Protein AF-W1YDX4-F1 (afdb_monomer_lite)

Organism: NCBI:txid408170

InterPro domains:
  IPR042099 ANL, N-terminal domain [G3DSA:3.40.50.12780] (1-75)

Secondary structure (DSSP, 8-state):
---HHHHHHHHTTSTT--S---EEEP-SS-------TTTEEEHHHHHHHS-S--PPPP--TTS---------S--

Structure (mmCIF, N/CA/C/O backbone):
data_AF-W1YDX4-F1
#
_entry.id   AF-W1YDX4-F1
#
loop_
_atom_site.group_PDB
_atom_site.id
_atom_site.type_symbol
_atom_site.label_atom_id
_atom_site.label_alt_id
_atom_site.label_comp_id
_atom_site.label_asym_id
_atom_site.label_entity_id
_atom_site.label_seq_id
_atom_site.pdbx_PDB_ins_code
_atom_site.Cartn_x
_atom_site.Cartn_y
_atom_site.Cartn_z
_atom_site.occupancy
_atom_site.B_iso_or_equiv
_atom_site.auth_seq_id
_atom_site.auth_comp_id
_atom_site.auth_asym_id
_atom_site.auth_atom_id
_atom_site.pdbx_PDB_model_num
ATOM 1 N N . SER A 1 1 ? -8.733 -0.413 -20.520 1.00 78.56 1 SER A N 1
ATOM 2 C CA . SER A 1 1 ? -8.563 -0.125 -19.080 1.00 78.56 1 SER A CA 1
ATOM 3 C C . SER A 1 1 ? -7.101 -0.323 -18.716 1.00 78.56 1 SER A C 1
ATOM 5 O O . SER A 1 1 ? -6.435 -1.115 -19.370 1.00 78.56 1 SER A O 1
ATOM 7 N N . ILE A 1 2 ? -6.582 0.403 -17.725 1.00 89.00 2 ILE A N 1
ATOM 8 C CA . ILE A 1 2 ? -5.196 0.227 -17.260 1.00 89.00 2 ILE A CA 1
ATOM 9 C C . ILE A 1 2 ? -5.166 -0.953 -16.271 1.00 89.00 2 ILE A C 1
ATOM 11 O O . ILE A 1 2 ? -5.956 -0.937 -15.321 1.00 89.00 2 ILE A O 1
ATOM 15 N N . PRO A 1 3 ? -4.306 -1.973 -16.454 1.00 94.56 3 PRO A N 1
ATOM 16 C CA . PRO A 1 3 ? -4.258 -3.145 -15.580 1.00 94.56 3 PRO A CA 1
ATOM 17 C C . PRO A 1 3 ? -3.455 -2.859 -14.295 1.00 94.56 3 PRO A C 1
ATOM 19 O O . PRO A 1 3 ? -2.398 -3.437 -14.066 1.00 94.56 3 PRO A O 1
ATOM 22 N N . LEU A 1 4 ? -3.957 -1.955 -13.443 1.00 97.00 4 LEU A N 1
ATOM 23 C CA . LEU A 1 4 ? -3.221 -1.425 -12.282 1.00 97.00 4 LEU A CA 1
ATOM 24 C C . LEU A 1 4 ? -2.669 -2.510 -11.345 1.00 97.00 4 LEU A C 1
ATOM 26 O O . LEU A 1 4 ? -1.502 -2.443 -10.978 1.00 97.00 4 LEU A O 1
ATOM 30 N N . LYS A 1 5 ? -3.464 -3.533 -11.003 1.00 97.88 5 LYS A N 1
ATOM 31 C CA . LYS A 1 5 ? -3.006 -4.621 -10.121 1.00 97.88 5 LYS A CA 1
ATOM 32 C C . LYS A 1 5 ? -1.831 -5.396 -10.723 1.00 97.88 5 LYS A C 1
ATOM 34 O O . LYS A 1 5 ? -0.844 -5.617 -10.036 1.00 97.88 5 LYS A O 1
ATOM 39 N N . LYS A 1 6 ? -1.895 -5.715 -12.020 1.00 97.69 6 LYS A N 1
ATOM 40 C CA . LYS A 1 6 ? -0.786 -6.369 -12.723 1.00 97.69 6 LYS A CA 1
ATOM 41 C C . LYS A 1 6 ? 0.477 -5.501 -12.717 1.00 97.69 6 LYS A C 1
ATOM 43 O O . LYS A 1 6 ? 1.559 -6.026 -12.494 1.00 97.69 6 LYS A O 1
ATOM 48 N N . ASN A 1 7 ? 0.342 -4.190 -12.931 1.00 97.75 7 ASN A N 1
ATOM 49 C CA . ASN A 1 7 ? 1.488 -3.276 -12.901 1.00 97.75 7 ASN A CA 1
ATOM 50 C C . ASN A 1 7 ? 2.156 -3.245 -11.515 1.00 97.75 7 ASN A C 1
ATOM 52 O O . ASN A 1 7 ? 3.381 -3.234 -11.436 1.00 97.75 7 ASN A O 1
ATOM 56 N N . VAL A 1 8 ? 1.364 -3.267 -10.436 1.00 98.00 8 VAL A N 1
ATOM 57 C CA . VAL A 1 8 ? 1.881 -3.378 -9.060 1.00 98.00 8 VAL A CA 1
ATOM 58 C C . VAL A 1 8 ? 2.593 -4.718 -8.864 1.00 98.00 8 VAL A C 1
ATOM 60 O O . VAL A 1 8 ? 3.729 -4.734 -8.406 1.00 98.00 8 VAL A O 1
ATOM 63 N N . ASP A 1 9 ? 1.981 -5.831 -9.276 1.00 98.00 9 ASP A N 1
ATOM 64 C CA . ASP A 1 9 ? 2.585 -7.164 -9.148 1.00 98.00 9 ASP A CA 1
ATOM 65 C C . ASP A 1 9 ? 3.914 -7.287 -9.896 1.00 98.00 9 ASP A C 1
ATOM 6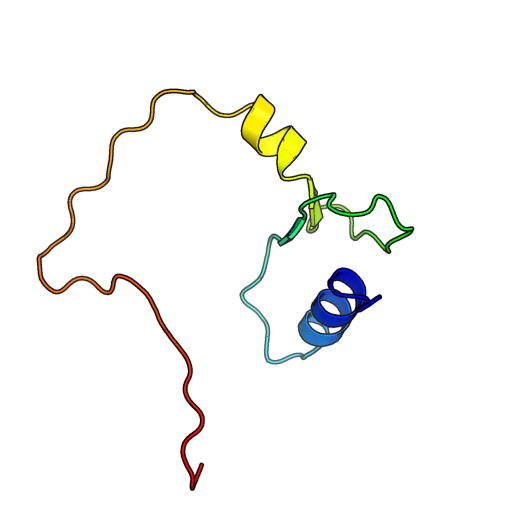7 O O . ASP A 1 9 ? 4.845 -7.919 -9.402 1.00 98.00 9 ASP A O 1
ATOM 71 N N . ASP A 1 10 ? 4.014 -6.692 -11.084 1.00 98.00 10 ASP A N 1
ATOM 72 C CA . ASP A 1 10 ? 5.253 -6.678 -11.856 1.00 98.00 10 ASP A CA 1
ATOM 73 C C . ASP A 1 10 ? 6.322 -5.786 -11.199 1.00 98.00 10 ASP A C 1
ATOM 75 O O . ASP A 1 10 ? 7.491 -6.168 -11.181 1.00 98.00 10 ASP A O 1
ATOM 79 N N . ALA A 1 11 ? 5.942 -4.654 -10.594 1.00 97.94 11 ALA A N 1
ATOM 80 C CA . ALA A 1 11 ? 6.869 -3.795 -9.852 1.00 97.94 11 ALA A CA 1
ATOM 81 C C . ALA A 1 11 ? 7.441 -4.484 -8.599 1.00 97.94 11 ALA A C 1
ATOM 83 O O . ALA A 1 11 ? 8.634 -4.364 -8.323 1.00 97.94 11 ALA A O 1
ATOM 84 N N . LEU A 1 12 ? 6.622 -5.261 -7.881 1.00 97.94 12 LEU A N 1
ATOM 85 C CA . LEU A 1 12 ? 7.038 -6.006 -6.685 1.00 97.94 12 LEU A CA 1
ATOM 86 C C . LEU A 1 12 ? 7.982 -7.185 -6.983 1.00 97.94 12 LEU A C 1
ATOM 88 O O . LEU A 1 12 ? 8.551 -7.755 -6.060 1.00 97.94 12 LEU A O 1
ATOM 92 N N . LYS A 1 13 ? 8.191 -7.553 -8.256 1.00 97.19 13 LYS A N 1
ATOM 93 C CA . LYS A 1 13 ? 9.216 -8.542 -8.646 1.00 97.19 13 LYS A CA 1
ATOM 94 C C . LYS A 1 13 ? 10.631 -7.961 -8.649 1.00 97.19 13 LYS A C 1
ATOM 96 O O . LYS A 1 13 ? 11.590 -8.717 -8.793 1.00 97.19 13 LYS A O 1
ATOM 101 N N . ASN A 1 14 ? 10.778 -6.639 -8.560 1.00 97.69 14 ASN A N 1
ATOM 102 C CA . ASN A 1 14 ? 12.086 -6.000 -8.518 1.00 97.69 14 ASN A CA 1
ATOM 103 C C . ASN A 1 14 ? 12.811 -6.393 -7.215 1.00 97.69 14 ASN A C 1
ATOM 105 O O . ASN A 1 14 ? 12.294 -6.093 -6.141 1.00 97.69 14 ASN A O 1
ATOM 109 N N . PRO A 1 15 ? 14.015 -6.995 -7.277 1.00 96.56 15 PRO A N 1
ATOM 110 C CA . PRO A 1 15 ? 14.739 -7.456 -6.088 1.00 96.56 15 PRO A CA 1
ATOM 111 C C . PRO A 1 15 ? 15.130 -6.330 -5.119 1.00 96.56 15 PRO A C 1
ATOM 113 O O . PRO A 1 15 ? 15.436 -6.605 -3.964 1.00 96.56 15 PRO A O 1
ATOM 116 N N . ASN A 1 16 ? 15.113 -5.070 -5.565 1.00 97.44 16 ASN A N 1
ATOM 117 C CA . ASN A 1 16 ? 15.364 -3.914 -4.703 1.00 97.44 16 ASN A CA 1
ATOM 118 C C . ASN A 1 16 ? 14.146 -3.536 -3.842 1.00 97.44 16 ASN A C 1
ATOM 120 O O . ASN A 1 16 ? 14.283 -2.754 -2.904 1.00 97.44 16 ASN A O 1
ATOM 124 N N . VAL A 1 17 ? 12.957 -4.063 -4.148 1.00 96.94 17 VAL A N 1
ATOM 125 C CA . VAL A 1 17 ? 11.747 -3.857 -3.348 1.00 96.94 17 VAL A CA 1
ATOM 126 C C . VAL A 1 17 ? 11.664 -4.970 -2.310 1.00 96.94 17 VAL A C 1
ATOM 128 O O . VAL A 1 17 ? 11.184 -6.063 -2.587 1.00 96.94 17 VAL A O 1
ATOM 131 N N . THR A 1 18 ? 12.156 -4.688 -1.108 1.00 96.44 18 THR A N 1
ATOM 132 C CA . THR A 1 18 ? 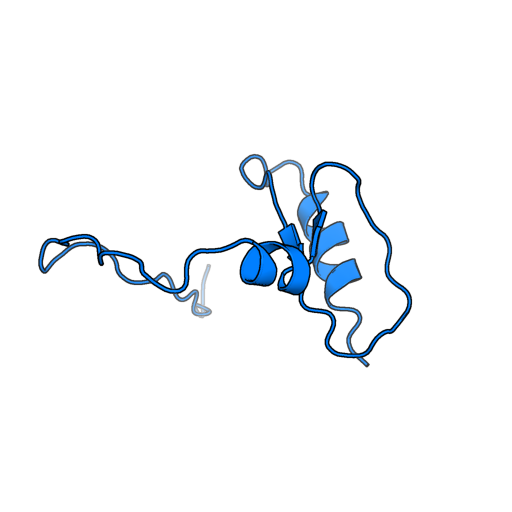12.271 -5.681 -0.024 1.00 96.44 18 THR A CA 1
ATOM 133 C C . THR A 1 18 ? 11.365 -5.395 1.172 1.00 96.44 18 THR A C 1
ATOM 135 O O . THR A 1 18 ? 11.267 -6.227 2.065 1.00 96.44 18 THR A O 1
ATOM 138 N N . SER A 1 19 ? 10.690 -4.241 1.193 1.00 97.00 19 SER A N 1
ATOM 139 C CA . SER A 1 19 ? 9.931 -3.749 2.351 1.00 97.00 19 SER A CA 1
ATOM 140 C C . SER A 1 19 ? 8.409 -3.896 2.247 1.00 97.00 19 SER A C 1
ATOM 142 O O . SER A 1 19 ? 7.709 -3.622 3.218 1.00 97.00 19 SER A O 1
ATOM 144 N N . VAL A 1 20 ? 7.864 -4.282 1.088 1.00 97.81 20 VAL A N 1
ATOM 145 C CA . VAL A 1 20 ? 6.406 -4.372 0.899 1.00 97.81 20 VAL A CA 1
ATOM 146 C C . VAL A 1 20 ? 5.905 -5.758 1.291 1.00 97.81 20 VAL A C 1
ATOM 148 O O . VAL A 1 20 ? 6.056 -6.715 0.535 1.00 97.81 20 VAL A O 1
ATOM 151 N N . GLU A 1 21 ? 5.261 -5.843 2.452 1.00 98.12 21 GLU A N 1
ATOM 152 C CA . GLU A 1 21 ? 4.677 -7.087 2.976 1.00 98.12 21 GLU A CA 1
ATOM 153 C C . GLU A 1 21 ? 3.195 -7.256 2.617 1.00 98.12 21 GLU A C 1
ATOM 155 O O . GLU A 1 21 ? 2.734 -8.375 2.417 1.00 98.12 21 GLU A O 1
ATOM 160 N N . HIS A 1 22 ? 2.451 -6.152 2.496 1.00 98.44 22 HIS A N 1
ATOM 161 C CA . HIS A 1 22 ? 1.009 -6.170 2.254 1.00 98.44 22 HIS A CA 1
ATOM 162 C C . HIS A 1 22 ? 0.605 -5.208 1.133 1.00 98.44 22 HIS A C 1
ATOM 164 O O . HIS A 1 22 ? 1.138 -4.103 1.016 1.00 98.44 22 HIS A O 1
ATOM 170 N N . VAL A 1 23 ? -0.382 -5.609 0.328 1.00 98.50 23 VAL A N 1
ATOM 171 C CA . VAL A 1 23 ? -0.964 -4.802 -0.754 1.00 98.50 23 VAL A CA 1
ATOM 172 C C . VAL A 1 23 ? -2.472 -4.707 -0.552 1.00 98.50 23 VAL A C 1
ATOM 174 O O . VAL A 1 23 ? -3.200 -5.677 -0.756 1.00 98.50 23 VAL A O 1
ATOM 177 N N . VAL A 1 24 ? -2.965 -3.520 -0.192 1.00 98.38 24 VAL A N 1
ATOM 178 C CA . VAL A 1 24 ? -4.406 -3.283 -0.030 1.00 98.38 24 VAL A CA 1
ATOM 179 C C . VAL A 1 24 ? -5.044 -2.978 -1.385 1.00 98.38 24 VAL A C 1
ATOM 181 O O . VAL A 1 24 ? -4.746 -1.972 -2.030 1.00 98.38 24 VAL A O 1
ATOM 184 N N . VAL A 1 25 ? -5.948 -3.851 -1.825 1.00 98.44 25 VAL A N 1
ATOM 185 C CA . VAL A 1 25 ? -6.579 -3.804 -3.145 1.00 98.44 25 VAL A CA 1
ATOM 186 C C . VAL A 1 25 ? -8.007 -3.270 -3.042 1.00 98.44 25 VAL A C 1
ATOM 188 O O . VAL A 1 25 ? -8.874 -3.845 -2.380 1.00 98.44 25 VAL A O 1
ATOM 191 N N . LEU A 1 26 ? -8.289 -2.185 -3.768 1.00 97.69 26 LEU A N 1
ATOM 192 C CA . LEU A 1 26 ? -9.644 -1.664 -3.958 1.00 97.69 26 LEU A CA 1
ATOM 193 C C . LEU A 1 26 ? -10.315 -2.321 -5.175 1.00 97.69 26 LEU A C 1
ATOM 195 O O . LEU A 1 26 ? -9.854 -2.184 -6.312 1.00 97.69 26 LEU A O 1
ATOM 199 N N . LYS A 1 27 ? -11.467 -2.973 -4.972 1.00 96.25 27 LYS A N 1
ATOM 200 C CA . LYS A 1 27 ? -12.259 -3.587 -6.052 1.00 96.25 27 LYS A CA 1
ATOM 201 C C . LYS A 1 27 ? -13.064 -2.538 -6.829 1.00 96.25 27 LYS A C 1
ATOM 203 O O . LYS A 1 27 ? -14.270 -2.404 -6.656 1.00 96.25 27 LYS A O 1
ATOM 208 N N . ARG A 1 28 ? -12.399 -1.787 -7.712 1.00 96.00 28 ARG A N 1
ATOM 209 C CA . ARG A 1 28 ? -13.031 -0.678 -8.455 1.00 96.00 28 ARG A CA 1
ATOM 210 C C . ARG A 1 28 ? -13.882 -1.106 -9.653 1.00 96.00 28 ARG A C 1
ATOM 212 O O . ARG A 1 28 ? -14.907 -0.481 -9.915 1.00 96.00 28 ARG A O 1
ATOM 219 N N . THR A 1 29 ? -13.424 -2.096 -10.420 1.00 94.81 29 THR A N 1
ATOM 220 C CA . THR A 1 29 ? -14.038 -2.486 -11.708 1.00 94.81 29 THR A CA 1
ATOM 221 C C . THR A 1 29 ? -14.592 -3.907 -11.724 1.00 94.81 29 THR A C 1
ATOM 223 O O . THR A 1 29 ? -15.355 -4.244 -12.620 1.00 94.81 29 THR A O 1
ATOM 226 N N . GLY A 1 30 ? -14.189 -4.757 -10.773 1.00 92.69 30 GLY A N 1
ATOM 227 C CA . GLY A 1 30 ? -14.559 -6.176 -10.750 1.00 92.69 30 GLY A CA 1
ATOM 228 C C . GLY A 1 30 ? -13.887 -7.039 -11.826 1.00 92.69 30 GLY A C 1
ATOM 229 O O . GLY A 1 30 ? -14.248 -8.203 -11.967 1.00 92.69 30 GLY A O 1
ATOM 230 N N . GLY A 1 31 ? -12.922 -6.494 -12.576 1.00 92.69 31 GLY A N 1
ATOM 231 C CA . GLY A 1 31 ? -12.156 -7.261 -13.558 1.00 92.69 31 GLY A CA 1
ATOM 232 C C . GLY A 1 31 ? -11.340 -8.390 -12.919 1.00 92.69 31 GLY A C 1
ATOM 233 O O . GLY A 1 31 ? -10.989 -8.325 -11.740 1.00 92.69 31 GLY A O 1
ATOM 234 N N . LYS A 1 32 ? -11.020 -9.417 -13.713 1.00 94.31 32 LYS A N 1
ATOM 235 C CA . LYS A 1 32 ? -10.158 -10.521 -13.277 1.00 94.31 32 LYS A CA 1
ATOM 236 C C . LYS A 1 32 ? -8.743 -10.000 -12.999 1.00 94.31 32 LYS A C 1
ATOM 238 O O . LYS A 1 32 ? -8.180 -9.287 -13.828 1.00 94.31 32 LYS A O 1
ATOM 243 N N . ILE A 1 33 ? -8.191 -10.375 -11.851 1.00 97.12 33 ILE A N 1
ATOM 244 C CA . ILE A 1 33 ? -6.837 -10.034 -11.407 1.00 97.12 33 ILE A CA 1
ATOM 245 C C . ILE A 1 33 ? -6.154 -11.281 -10.846 1.00 97.12 33 ILE A C 1
ATOM 247 O O . ILE A 1 33 ? -6.839 -12.201 -10.396 1.00 97.12 33 ILE A O 1
ATOM 251 N N . ASP A 1 34 ? -4.824 -11.284 -10.858 1.00 97.44 34 ASP A N 1
ATOM 252 C CA . ASP A 1 34 ? -4.034 -12.263 -10.115 1.00 97.44 34 ASP A CA 1
ATOM 253 C C . ASP A 1 34 ? -3.969 -11.867 -8.632 1.00 97.44 34 ASP A C 1
ATOM 255 O O . ASP A 1 34 ? -4.039 -10.679 -8.281 1.00 97.44 34 ASP A O 1
ATOM 259 N N . TRP A 1 35 ? -3.841 -12.873 -7.767 1.00 98.25 35 TRP A N 1
ATOM 260 C CA . TRP A 1 35 ? -3.861 -12.724 -6.314 1.00 98.25 35 TRP A CA 1
ATOM 261 C C . TRP A 1 35 ? -2.716 -13.508 -5.676 1.00 98.25 35 TRP A C 1
ATOM 263 O O . TRP A 1 35 ? -2.494 -14.666 -6.035 1.00 98.25 35 TRP A O 1
ATOM 273 N N . GLN A 1 36 ? -1.997 -12.886 -4.742 1.00 97.94 36 GLN A N 1
ATOM 274 C CA . GLN A 1 36 ? -0.957 -13.532 -3.942 1.00 97.94 36 GLN A CA 1
ATOM 275 C C . GLN A 1 36 ? -1.424 -13.685 -2.495 1.00 97.94 36 GLN A C 1
ATOM 277 O O . GLN A 1 36 ? -1.571 -12.699 -1.770 1.00 97.94 36 GLN A O 1
ATOM 282 N N . GLU A 1 37 ? -1.653 -14.937 -2.094 1.00 97.81 37 GLU A N 1
ATOM 283 C CA . GLU A 1 37 ? -2.107 -15.295 -0.749 1.00 97.81 37 GLU A CA 1
ATOM 284 C C . GLU A 1 37 ? -1.113 -14.820 0.319 1.00 97.81 37 GLU A C 1
ATOM 286 O O . GLU A 1 37 ? 0.100 -14.911 0.131 1.00 97.81 37 GLU A O 1
ATOM 291 N N . GLY A 1 38 ? -1.629 -14.286 1.427 1.00 96.50 38 GLY A N 1
ATOM 292 C CA . GLY A 1 38 ? -0.825 -13.725 2.517 1.00 96.50 38 GLY A CA 1
ATOM 293 C C . GLY A 1 38 ? -0.245 -12.324 2.271 1.00 96.50 38 GLY A C 1
ATOM 294 O O . GLY A 1 38 ? 0.150 -11.682 3.235 1.00 96.50 38 GLY A O 1
ATOM 295 N N . ARG A 1 39 ? -0.229 -11.820 1.027 1.00 98.12 39 ARG A N 1
ATOM 296 C CA . ARG A 1 39 ? 0.255 -10.465 0.692 1.00 98.12 39 ARG A CA 1
ATOM 297 C C . ARG A 1 39 ? -0.876 -9.526 0.284 1.00 98.12 39 ARG A C 1
ATOM 299 O O . ARG A 1 39 ? -0.937 -8.380 0.726 1.00 98.12 39 ARG A O 1
ATOM 306 N N . ASP A 1 40 ? -1.751 -9.980 -0.608 1.00 98.69 40 ASP A N 1
ATOM 307 C CA . ASP A 1 40 ? -2.829 -9.154 -1.145 1.00 98.69 40 ASP A CA 1
ATOM 308 C C . ASP A 1 40 ? -4.046 -9.203 -0.211 1.00 98.69 40 ASP A C 1
ATOM 310 O O . ASP A 1 40 ? -4.482 -10.277 0.201 1.00 98.69 40 ASP A O 1
ATOM 314 N N . LEU A 1 41 ? -4.609 -8.035 0.111 1.00 98.56 41 LEU A N 1
ATOM 315 C CA . LEU A 1 41 ? -5.735 -7.884 1.035 1.00 98.56 41 LEU A CA 1
ATOM 316 C C . LEU A 1 41 ? -6.850 -7.065 0.387 1.00 98.56 41 LEU A C 1
ATOM 318 O O . LEU A 1 41 ? -6.602 -6.021 -0.218 1.00 98.56 41 LEU A O 1
ATOM 322 N N . TRP A 1 42 ? -8.101 -7.490 0.537 1.00 98.12 42 TRP A N 1
ATOM 323 C CA . TRP A 1 42 ? -9.235 -6.695 0.074 1.00 98.12 42 TRP A CA 1
ATOM 324 C C . TRP A 1 42 ? -9.508 -5.531 1.023 1.00 98.12 42 TRP A C 1
ATOM 326 O O . TRP A 1 42 ? -9.839 -5.725 2.189 1.00 98.12 42 TRP A O 1
ATOM 336 N N . GLY A 1 43 ? -9.454 -4.301 0.506 1.00 98.00 43 GLY A N 1
ATOM 337 C CA . GLY A 1 43 ? -9.682 -3.109 1.329 1.00 98.00 43 GLY A CA 1
ATOM 338 C C . GLY A 1 43 ? -11.075 -3.055 1.967 1.00 98.00 43 GLY A C 1
ATOM 339 O O . GLY A 1 43 ? -11.215 -2.568 3.081 1.00 98.00 43 GLY A O 1
ATOM 340 N N . HIS A 1 44 ? -12.102 -3.589 1.297 1.00 97.56 44 HIS A N 1
ATOM 341 C CA . HIS A 1 44 ? -13.460 -3.620 1.850 1.00 97.56 44 HIS A CA 1
ATOM 342 C C . HIS A 1 44 ? -13.602 -4.599 3.020 1.00 97.56 44 HIS A C 1
ATOM 344 O O . HIS A 1 44 ? -14.323 -4.289 3.962 1.00 97.56 44 HIS A O 1
ATOM 350 N N . ASP A 1 45 ? -12.880 -5.722 3.001 1.00 97.69 45 ASP A N 1
ATOM 351 C CA . ASP A 1 45 ? -12.881 -6.683 4.107 1.00 97.69 45 ASP A CA 1
ATOM 352 C C . ASP A 1 45 ? -12.145 -6.120 5.329 1.00 97.69 45 ASP A C 1
ATOM 354 O O . ASP A 1 45 ? -12.586 -6.326 6.459 1.00 97.69 45 ASP A O 1
ATOM 358 N N . LEU A 1 46 ? -11.055 -5.370 5.107 1.00 97.56 46 LEU A N 1
ATOM 359 C CA . LEU A 1 46 ? -10.319 -4.681 6.172 1.00 97.56 46 LEU A CA 1
ATOM 360 C C . LEU A 1 46 ? -11.170 -3.588 6.824 1.00 97.56 46 LEU A C 1
ATOM 362 O O . LEU A 1 46 ? -11.295 -3.548 8.043 1.00 97.56 46 LEU A O 1
ATOM 366 N N . VAL A 1 47 ? -11.789 -2.720 6.017 1.00 97.06 47 VAL A N 1
ATOM 367 C CA . VAL A 1 47 ? -12.626 -1.622 6.525 1.00 97.06 47 VAL A CA 1
ATOM 368 C C . VAL A 1 47 ? -13.864 -2.152 7.249 1.00 97.06 47 VAL A C 1
ATOM 370 O O . VAL A 1 47 ? -14.244 -1.588 8.267 1.00 97.06 47 VAL A O 1
ATOM 373 N N . ALA A 1 48 ? -14.469 -3.251 6.786 1.00 97.62 48 ALA A N 1
ATOM 374 C CA . ALA A 1 48 ? -15.622 -3.857 7.456 1.00 97.62 48 ALA A CA 1
ATOM 375 C C . ALA A 1 48 ? -15.301 -4.401 8.862 1.00 97.62 48 ALA A C 1
ATOM 377 O O . ALA A 1 48 ? -16.202 -4.519 9.689 1.00 97.62 48 ALA A O 1
ATOM 378 N N . GLN A 1 49 ? -14.036 -4.742 9.124 1.00 96.94 49 GLN A N 1
ATOM 379 C CA . GLN A 1 49 ? -13.554 -5.221 10.424 1.00 96.94 49 GLN A CA 1
ATOM 380 C C . GLN A 1 49 ? -12.969 -4.100 11.294 1.00 96.94 49 GLN A C 1
ATOM 382 O O . GLN A 1 49 ? -12.729 -4.311 12.483 1.00 96.94 49 GLN A O 1
ATOM 387 N N . ALA A 1 50 ? -12.711 -2.925 10.716 1.00 96.50 50 ALA A N 1
ATOM 388 C CA . ALA A 1 50 ? -12.119 -1.803 11.424 1.00 96.50 50 ALA A CA 1
ATOM 389 C C . ALA A 1 50 ? -13.148 -1.107 12.330 1.00 96.50 50 ALA A C 1
ATOM 391 O O . ALA A 1 50 ? -14.333 -1.022 12.014 1.00 96.50 50 ALA A O 1
ATOM 392 N N . SER A 1 51 ? -12.668 -0.575 13.454 1.00 97.19 51 SER A N 1
ATOM 393 C CA . SER A 1 51 ? -13.450 0.308 14.324 1.00 97.19 51 SER A CA 1
ATOM 394 C C . SER A 1 51 ? -13.827 1.599 13.586 1.00 97.19 51 SER A C 1
ATOM 396 O O . SER A 1 51 ? -13.020 2.142 12.831 1.00 97.19 51 SER A O 1
ATOM 398 N N . ASP A 1 52 ? -15.025 2.123 13.847 1.00 96.62 52 ASP A N 1
ATOM 399 C CA . ASP A 1 52 ? -15.453 3.454 13.399 1.00 96.62 52 ASP A CA 1
ATOM 400 C C . ASP A 1 52 ? -14.816 4.586 14.226 1.00 96.62 52 ASP A C 1
ATOM 402 O O . ASP A 1 52 ? -14.880 5.754 13.846 1.00 96.62 52 ASP A O 1
ATOM 406 N N . GLN A 1 53 ? -14.178 4.232 15.345 1.00 97.25 53 GLN A N 1
ATOM 407 C CA . GLN A 1 53 ? -13.417 5.128 16.207 1.00 97.25 53 GLN A CA 1
ATOM 408 C C . GLN A 1 53 ? -11.918 4.833 16.115 1.00 97.25 53 GLN A C 1
ATOM 410 O O . GLN A 1 53 ? -11.486 3.689 16.285 1.00 97.25 53 GLN A O 1
ATOM 415 N N . HIS A 1 54 ? -11.122 5.883 15.921 1.00 95.56 54 HIS A N 1
ATOM 416 C CA . HIS A 1 54 ? -9.664 5.847 15.994 1.00 95.56 54 HIS A CA 1
ATOM 417 C C . HIS A 1 54 ? -9.152 7.173 16.564 1.00 95.56 54 HIS A C 1
ATOM 419 O O . HIS A 1 54 ? -9.631 8.241 16.183 1.00 95.56 54 HIS A O 1
ATOM 425 N N . GLN A 1 55 ? -8.195 7.112 17.489 1.00 97.12 55 GLN A N 1
ATOM 426 C CA . GLN A 1 55 ? -7.551 8.306 18.025 1.00 97.12 55 GLN A CA 1
ATOM 427 C C . GLN A 1 55 ? -6.417 8.719 17.088 1.00 97.12 55 GLN A C 1
ATOM 429 O O . GLN A 1 55 ? -5.555 7.903 16.779 1.00 97.12 55 GLN A O 1
ATOM 434 N N . ALA A 1 56 ? -6.421 9.977 16.650 1.00 96.50 56 ALA A N 1
ATOM 435 C CA . ALA A 1 56 ? -5.325 10.518 15.857 1.00 96.50 56 ALA A CA 1
ATOM 436 C C . ALA A 1 56 ? -4.023 10.537 16.671 1.00 96.50 56 ALA A C 1
ATOM 438 O O . ALA A 1 56 ? -4.032 10.872 17.858 1.00 96.50 56 ALA A O 1
ATOM 439 N N . GLU A 1 57 ? -2.918 10.196 16.015 1.00 96.88 57 GLU A N 1
ATOM 440 C CA . GLU A 1 57 ? -1.581 10.302 16.591 1.00 96.88 57 GLU A CA 1
ATOM 441 C C . GLU A 1 57 ? -1.168 11.778 16.701 1.00 96.88 57 GLU A C 1
ATOM 443 O O . GLU A 1 57 ? -1.403 12.573 15.786 1.00 96.88 57 GLU A O 1
ATOM 448 N N . GLU A 1 58 ? -0.594 12.159 17.843 1.00 97.62 58 GLU A N 1
ATOM 449 C CA . GLU A 1 58 ? -0.010 13.486 18.029 1.00 97.62 58 GLU A CA 1
ATOM 450 C C . GLU A 1 58 ? 1.351 13.528 17.330 1.00 97.62 58 GLU A C 1
ATOM 452 O O . GLU A 1 58 ? 2.223 12.711 17.614 1.00 97.62 58 GLU A O 1
ATOM 457 N N . MET A 1 59 ? 1.523 14.484 16.421 1.00 97.50 59 MET A N 1
ATOM 458 C CA . MET A 1 59 ? 2.716 14.620 15.585 1.00 97.50 59 MET A CA 1
ATOM 459 C C . MET A 1 59 ? 3.408 15.950 15.892 1.00 97.50 59 MET A C 1
ATOM 461 O O . MET A 1 59 ? 2.745 16.961 16.146 1.00 97.50 59 MET A O 1
ATOM 465 N N . ASN A 1 60 ? 4.737 15.984 15.818 1.00 98.00 60 ASN A N 1
ATOM 466 C CA . ASN A 1 60 ? 5.488 17.235 15.864 1.00 98.00 60 ASN A CA 1
ATOM 467 C C . ASN A 1 60 ? 5.213 18.065 14.604 1.00 98.00 60 ASN A C 1
ATOM 469 O O . ASN A 1 60 ? 4.942 17.530 13.531 1.00 98.00 60 ASN A O 1
ATOM 473 N N . ALA A 1 61 ? 5.365 19.389 14.710 1.00 97.19 61 ALA A N 1
ATOM 474 C CA . ALA A 1 61 ? 5.143 20.305 13.586 1.00 97.19 61 ALA A CA 1
ATOM 475 C C . ALA A 1 61 ? 6.039 20.019 12.363 1.00 97.19 61 ALA A C 1
ATOM 477 O O . ALA A 1 61 ? 5.669 20.362 11.244 1.00 97.19 61 ALA A O 1
ATOM 478 N N . GLU A 1 62 ? 7.192 19.386 12.586 1.00 97.62 62 GLU A N 1
ATOM 479 C CA . GLU A 1 62 ? 8.184 19.068 11.554 1.00 97.62 62 GLU A CA 1
ATOM 480 C C . GLU A 1 62 ? 8.176 17.584 11.141 1.00 97.62 62 GLU A C 1
ATOM 482 O O . GLU A 1 62 ? 9.020 17.168 10.345 1.00 97.62 62 GLU A O 1
ATOM 487 N N . ASP A 1 63 ? 7.252 16.767 11.664 1.00 98.12 63 ASP A N 1
ATOM 488 C CA . ASP A 1 63 ? 7.157 15.370 11.241 1.00 98.12 63 ASP A CA 1
ATOM 489 C C . ASP A 1 63 ? 6.677 15.282 9.776 1.00 98.12 63 ASP A C 1
ATOM 491 O O . ASP A 1 63 ? 5.776 16.019 9.354 1.00 98.12 63 ASP A O 1
ATOM 495 N N . PRO A 1 64 ? 7.265 14.390 8.956 1.00 96.69 64 PRO A N 1
ATOM 496 C CA . PRO A 1 64 ? 6.941 14.308 7.539 1.00 96.69 64 PRO A CA 1
ATOM 497 C C . PRO A 1 64 ? 5.506 13.814 7.321 1.00 96.69 64 PRO A C 1
ATOM 499 O O . PRO A 1 64 ? 5.151 12.707 7.717 1.00 96.69 64 PRO A O 1
ATOM 502 N N . LEU A 1 65 ? 4.699 14.606 6.610 1.00 97.19 65 LEU A N 1
ATOM 503 C CA . LEU A 1 65 ? 3.310 14.247 6.304 1.00 97.19 65 LEU A CA 1
ATOM 504 C C . LEU A 1 65 ? 3.184 13.306 5.094 1.00 97.19 65 LEU A C 1
ATOM 506 O O . LEU A 1 65 ? 2.422 12.343 5.126 1.00 97.19 65 LEU A O 1
ATOM 510 N N . PHE A 1 66 ? 3.895 13.592 3.999 1.00 97.62 66 PHE A N 1
ATOM 511 C CA . PHE A 1 66 ? 3.889 12.756 2.7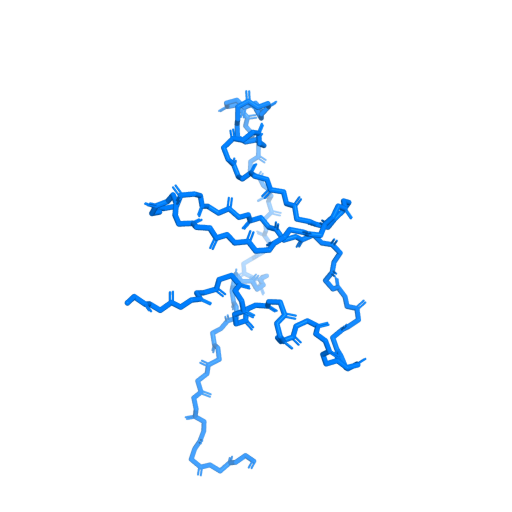95 1.00 97.62 66 PHE A CA 1
ATOM 512 C C . PHE A 1 66 ? 5.159 12.946 1.960 1.00 97.62 66 PHE A C 1
ATOM 514 O O . PHE A 1 66 ? 5.849 13.960 2.062 1.00 97.62 66 PHE A O 1
ATOM 521 N N . ILE A 1 67 ? 5.429 11.980 1.079 1.00 97.06 67 ILE A N 1
ATOM 522 C CA . ILE A 1 67 ? 6.469 12.063 0.049 1.00 97.06 67 ILE A CA 1
ATOM 523 C C . ILE A 1 67 ? 5.782 12.137 -1.316 1.00 97.06 67 ILE A C 1
ATOM 525 O O . ILE A 1 67 ? 4.981 11.270 -1.660 1.00 97.06 67 ILE A O 1
ATOM 529 N N . LEU A 1 68 ? 6.111 13.160 -2.108 1.00 97.00 68 LEU A N 1
ATOM 530 C CA . LEU A 1 68 ? 5.664 13.297 -3.494 1.00 97.00 68 LEU A CA 1
ATOM 531 C C . LEU A 1 68 ? 6.879 13.346 -4.416 1.00 97.00 68 LEU A C 1
ATOM 533 O O . LEU A 1 68 ? 7.587 14.349 -4.479 1.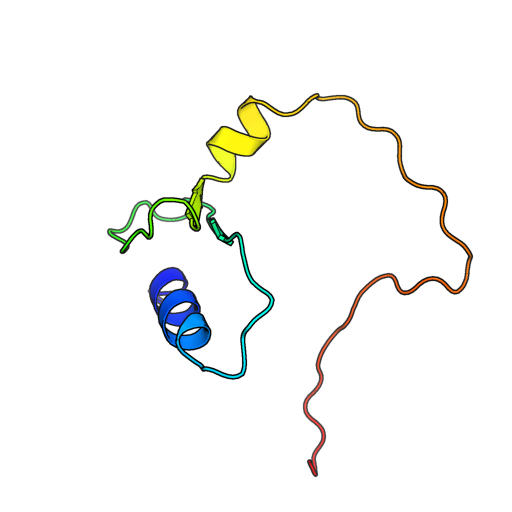00 97.00 68 LEU A O 1
ATOM 537 N N . TYR A 1 69 ? 7.103 12.256 -5.145 1.00 94.88 69 TYR A N 1
ATOM 538 C CA . TYR A 1 69 ? 8.161 12.193 -6.145 1.00 94.88 69 TYR A CA 1
ATOM 539 C C . TYR A 1 69 ? 7.828 13.109 -7.327 1.00 94.88 69 TYR A C 1
ATOM 541 O O . TYR A 1 69 ? 6.778 12.974 -7.958 1.00 94.88 69 TYR A O 1
ATOM 549 N N . THR A 1 70 ? 8.741 14.024 -7.644 1.00 93.25 70 THR A N 1
ATOM 550 C CA . THR A 1 70 ? 8.684 14.883 -8.831 1.00 93.25 70 THR A CA 1
ATOM 551 C C . THR A 1 70 ? 9.821 14.514 -9.779 1.00 93.25 70 THR A C 1
ATOM 553 O O . THR A 1 70 ? 10.885 14.063 -9.355 1.00 93.25 70 THR A O 1
ATOM 556 N N . SER A 1 71 ? 9.600 14.660 -11.087 1.00 89.94 71 SER A N 1
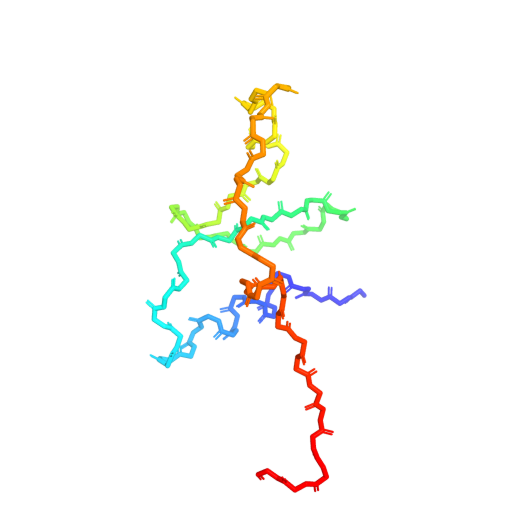ATOM 557 C CA . SER A 1 71 ? 10.661 14.416 -12.065 1.00 89.94 71 SER A CA 1
ATOM 558 C C . SER A 1 71 ? 11.621 15.603 -12.075 1.00 89.94 71 SER A C 1
ATOM 560 O O . SER A 1 71 ? 11.236 16.702 -12.472 1.00 89.94 71 SER A O 1
ATOM 562 N N . GLY A 1 72 ? 12.874 15.379 -11.682 1.00 85.06 72 GLY A N 1
ATOM 563 C CA . GLY A 1 72 ? 13.970 16.298 -11.989 1.00 85.06 72 GLY A CA 1
ATOM 564 C C . GLY A 1 72 ? 14.350 16.201 -13.469 1.00 85.06 72 GLY A C 1
ATOM 565 O O . GLY A 1 72 ? 14.181 15.150 -14.085 1.00 85.06 72 GLY A O 1
ATOM 566 N N . SER A 1 73 ? 14.848 17.286 -14.063 1.00 76.69 73 SER A N 1
ATOM 567 C CA . SER A 1 73 ? 15.331 17.287 -15.455 1.00 76.69 73 SER A CA 1
ATOM 568 C C . SER A 1 73 ? 16.661 16.540 -15.634 1.00 76.69 73 SER A C 1
ATOM 570 O O . SER A 1 73 ? 17.019 16.192 -16.756 1.00 76.69 73 SER A O 1
ATOM 572 N N . THR A 1 74 ? 17.379 16.280 -14.541 1.00 74.94 74 THR A N 1
ATOM 573 C CA . THR A 1 74 ? 18.638 15.528 -14.486 1.00 74.94 74 THR A CA 1
ATOM 574 C C . THR A 1 74 ? 18.642 14.684 -13.214 1.00 74.94 74 THR A C 1
ATOM 576 O O . THR A 1 74 ? 18.586 15.246 -12.118 1.00 74.94 74 THR A O 1
ATOM 579 N N . GLY A 1 75 ? 18.691 13.363 -13.358 1.00 52.84 75 GLY A N 1
ATOM 580 C CA . GLY A 1 75 ? 18.777 12.384 -12.275 1.00 52.84 75 GLY A CA 1
ATOM 581 C C . GLY A 1 75 ? 19.600 11.189 -12.718 1.00 52.84 75 GLY A C 1
ATOM 582 O O . GLY A 1 75 ? 19.614 10.930 -13.944 1.00 52.84 75 GLY A O 1
#

pLDDT: mean 95.33, std 6.68, range [52.84, 98.69]

Radius of gyration: 16.71 Å; chains: 1; bounding box: 34×36×37 Å

Foldseek 3Di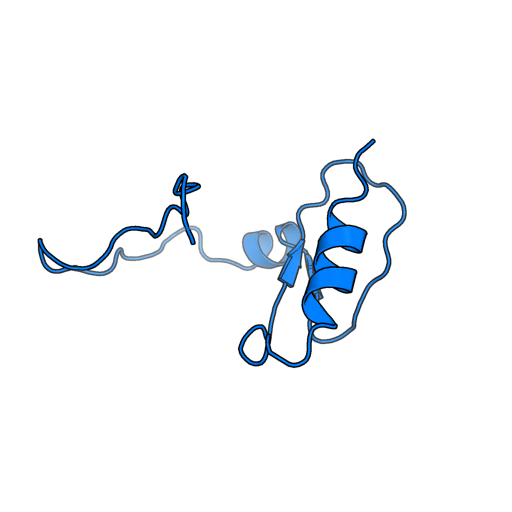:
DDLVQVVVVVVCVPPVNDPQQADEDECDPVDDDDDDPRHYDHNVVVVVPDDPDDDDDDDDPPPDPDDDDDDDPPD

Sequence (75 aa):
SIPLKKNVDDALKNPNVTSVEHVVVLKRTGGKIDWQEGRDLWGHDLVAQASDQHQAEEMNAEDPLFILYTSGSTG